Protein AF-A0A8T6L2H7-F1 (afdb_monomer_lite)

pLDDT: mean 92.36, std 10.6, range [47.56, 97.62]

Secondary structure (DSSP, 8-state):
-HHHHHHHHHHHH----HHHHHHHHHHHHHHH-TT--S------------

Foldseek 3Di:
DQLVVQLVVCVVPHPDDPQVSNLVSLVRCQVPPPVRHNDDDDDDDDPPDD

Radius of gyration: 1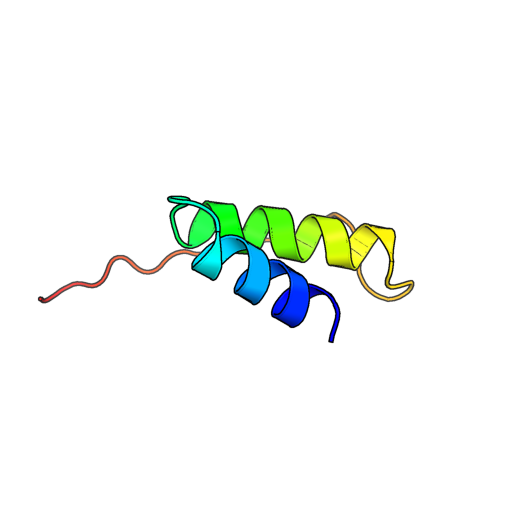1.97 Å; chains: 1; bounding box: 22×25×32 Å

Structure (mmCIF, N/CA/C/O backbone):
data_AF-A0A8T6L2H7-F1
#
_entry.id   AF-A0A8T6L2H7-F1
#
loop_
_atom_site.group_PDB
_atom_site.id
_atom_site.type_symbol
_atom_site.label_atom_id
_atom_site.label_alt_id
_atom_site.label_comp_id
_atom_site.label_asym_id
_atom_site.label_entity_id
_atom_site.label_seq_id
_atom_site.pdbx_PDB_ins_code
_atom_site.Cartn_x
_atom_site.Cartn_y
_atom_site.Cartn_z
_atom_site.occupancy
_atom_site.B_iso_or_equiv
_atom_site.auth_seq_id
_atom_site.auth_comp_id
_atom_site.auth_asym_id
_atom_site.auth_atom_id
_atom_site.pdbx_PDB_model_num
ATOM 1 N N . PRO A 1 1 ? 11.475 1.764 1.409 1.00 70.56 1 PRO A N 1
ATOM 2 C CA . PRO A 1 1 ? 11.203 3.155 1.852 1.00 70.56 1 PRO A CA 1
ATOM 3 C C . PRO A 1 1 ? 9.900 3.775 1.295 1.00 70.56 1 PRO A C 1
ATOM 5 O O . PRO A 1 1 ? 9.215 4.430 2.068 1.00 70.56 1 PRO A O 1
ATOM 8 N N . TYR A 1 2 ? 9.507 3.557 0.028 1.00 91.75 2 TYR A N 1
ATOM 9 C CA . TYR A 1 2 ? 8.301 4.192 -0.554 1.00 91.75 2 TYR A CA 1
ATOM 10 C C . TYR A 1 2 ? 6.969 3.683 0.021 1.00 91.75 2 TYR A C 1
ATOM 12 O O . TYR A 1 2 ? 6.184 4.477 0.528 1.00 91.75 2 TYR A O 1
ATOM 20 N N . ALA A 1 3 ? 6.745 2.361 0.017 1.00 93.88 3 ALA A N 1
ATOM 21 C CA . ALA A 1 3 ? 5.499 1.767 0.517 1.00 93.88 3 ALA A CA 1
ATOM 22 C C . ALA A 1 3 ? 5.250 2.101 1.996 1.00 93.88 3 ALA A C 1
ATOM 24 O O . ALA A 1 3 ? 4.159 2.500 2.371 1.00 93.88 3 ALA A O 1
ATOM 25 N N . GLN A 1 4 ? 6.277 2.003 2.841 1.00 96.00 4 GLN A N 1
ATOM 26 C CA . GLN A 1 4 ? 6.158 2.313 4.267 1.00 96.00 4 GLN A CA 1
ATOM 27 C C . GLN A 1 4 ? 5.844 3.795 4.520 1.00 96.00 4 GLN A C 1
ATOM 29 O O . GLN A 1 4 ? 5.014 4.102 5.370 1.00 96.00 4 GLN A O 1
ATOM 34 N N . ALA A 1 5 ? 6.488 4.712 3.789 1.00 97.19 5 ALA A N 1
ATOM 35 C CA . ALA A 1 5 ? 6.225 6.143 3.928 1.00 97.19 5 ALA A CA 1
ATOM 36 C C . ALA A 1 5 ? 4.795 6.494 3.488 1.00 97.19 5 ALA A C 1
ATOM 38 O O . ALA A 1 5 ? 4.093 7.196 4.212 1.00 97.19 5 ALA A O 1
ATOM 39 N N . ALA A 1 6 ? 4.347 5.949 2.352 1.00 96.81 6 ALA A N 1
ATOM 40 C CA . ALA A 1 6 ? 2.981 6.117 1.869 1.00 96.81 6 ALA A CA 1
ATOM 41 C C . ALA A 1 6 ? 1.950 5.522 2.842 1.00 96.81 6 ALA A C 1
ATOM 43 O O . ALA A 1 6 ? 0.974 6.186 3.177 1.00 96.81 6 ALA A O 1
ATOM 44 N N . ALA A 1 7 ? 2.192 4.310 3.349 1.00 97.19 7 ALA A N 1
ATOM 45 C CA . ALA A 1 7 ? 1.315 3.662 4.321 1.00 97.19 7 ALA A CA 1
ATOM 46 C C . ALA A 1 7 ? 1.196 4.476 5.613 1.00 97.19 7 ALA A C 1
ATOM 48 O O . ALA A 1 7 ? 0.093 4.644 6.120 1.00 97.19 7 ALA A O 1
ATOM 49 N N . ARG A 1 8 ? 2.310 5.021 6.120 1.00 97.06 8 ARG A N 1
ATOM 50 C CA . ARG A 1 8 ? 2.305 5.850 7.330 1.00 97.06 8 ARG A CA 1
ATOM 51 C C . ARG A 1 8 ? 1.503 7.137 7.126 1.00 97.06 8 ARG A C 1
ATOM 53 O O . ARG A 1 8 ? 0.625 7.427 7.925 1.00 97.06 8 ARG A O 1
ATOM 60 N N . ALA A 1 9 ? 1.726 7.837 6.014 1.00 97.44 9 ALA A N 1
ATOM 61 C CA . ALA A 1 9 ? 0.967 9.042 5.689 1.00 97.44 9 ALA A CA 1
ATOM 62 C C . ALA A 1 9 ? -0.541 8.766 5.557 1.00 97.44 9 ALA A C 1
ATOM 64 O O . ALA A 1 9 ? -1.350 9.539 6.063 1.00 97.44 9 ALA A O 1
ATOM 65 N N . LEU A 1 10 ? -0.925 7.659 4.914 1.00 96.69 10 LEU A N 1
ATOM 66 C CA . LEU A 1 10 ? -2.327 7.256 4.784 1.00 96.69 10 LEU A CA 1
ATOM 67 C C . LEU A 1 10 ? -2.942 6.893 6.140 1.00 96.69 10 LEU A C 1
ATOM 69 O O . LEU A 1 10 ? -4.052 7.327 6.426 1.00 96.69 10 LEU A O 1
ATOM 73 N N . LEU A 1 11 ? -2.216 6.161 6.986 1.00 96.94 11 LEU A N 1
ATOM 74 C CA . LEU A 1 11 ? -2.670 5.794 8.328 1.00 96.94 11 L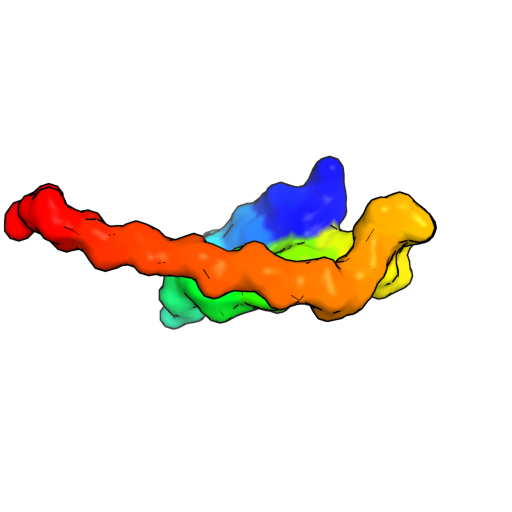EU A CA 1
ATOM 75 C C . LEU A 1 11 ? -2.918 7.021 9.219 1.00 96.94 11 LEU A C 1
ATOM 77 O O . LEU A 1 11 ? -3.853 7.025 10.006 1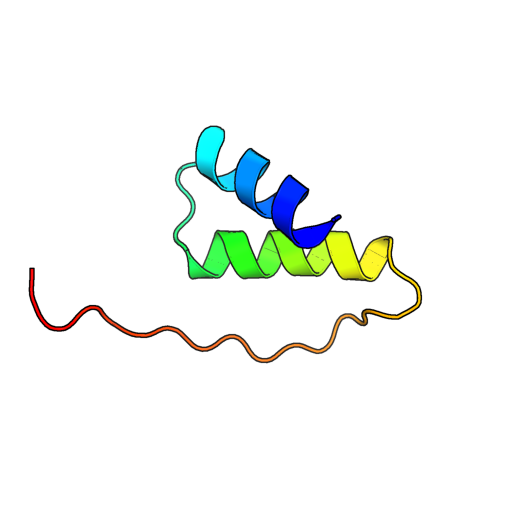.00 96.94 11 LEU A O 1
ATOM 81 N N . GLU A 1 12 ? -2.083 8.055 9.106 1.00 97.56 12 GLU A N 1
ATOM 82 C CA . GLU A 1 12 ? -2.177 9.254 9.949 1.00 97.56 12 GLU A CA 1
ATOM 83 C C . GLU A 1 12 ? -3.216 10.275 9.456 1.00 97.56 12 GLU A C 1
ATOM 85 O O . GLU A 1 12 ? -3.654 11.114 10.238 1.00 97.56 12 GLU A O 1
ATOM 90 N N . ASN A 1 13 ? -3.594 10.242 8.172 1.00 97.56 13 ASN A N 1
ATOM 91 C CA . ASN A 1 13 ? -4.395 11.304 7.545 1.00 97.56 13 ASN A CA 1
ATOM 92 C C . ASN A 1 13 ? -5.713 10.816 6.926 1.00 97.56 13 ASN A C 1
ATOM 94 O O . ASN A 1 13 ? -6.423 11.612 6.309 1.00 97.56 13 ASN A O 1
ATOM 98 N N . THR A 1 14 ? -6.036 9.525 7.025 1.00 96.81 14 THR A N 1
ATOM 99 C CA . THR A 1 14 ? -7.257 8.954 6.440 1.00 96.81 14 THR A CA 1
ATOM 100 C C . THR A 1 14 ? -7.858 7.880 7.342 1.00 96.81 14 THR A C 1
ATOM 102 O O . THR A 1 14 ? -7.130 7.182 8.036 1.00 96.81 14 THR A O 1
ATOM 105 N N . ASP A 1 15 ? -9.174 7.685 7.260 1.00 95.56 15 ASP A N 1
ATOM 106 C CA . ASP A 1 15 ? -9.905 6.616 7.964 1.00 95.56 15 ASP A CA 1
ATOM 107 C C . ASP A 1 15 ? -10.001 5.319 7.137 1.00 95.56 15 ASP A C 1
ATOM 109 O O . ASP A 1 15 ? -11.012 4.615 7.145 1.00 95.56 15 ASP A O 1
ATOM 113 N N . LEU A 1 16 ? -8.968 5.016 6.347 1.00 95.62 16 LEU A N 1
ATOM 114 C CA . LEU A 1 16 ? -8.931 3.796 5.544 1.00 95.62 16 LEU A CA 1
ATOM 115 C C . LEU A 1 16 ? -8.633 2.577 6.424 1.00 95.62 16 LEU A C 1
ATOM 117 O O . LEU A 1 16 ? -7.794 2.628 7.322 1.00 95.62 16 LEU A O 1
ATOM 121 N N . ASP A 1 17 ? -9.262 1.442 6.121 1.00 94.44 17 ASP A N 1
ATOM 122 C CA . ASP A 1 17 ? -8.887 0.175 6.743 1.00 94.44 17 ASP A CA 1
ATOM 123 C C . ASP A 1 17 ? -7.498 -0.300 6.279 1.00 94.44 17 ASP A C 1
ATOM 125 O O . ASP A 1 17 ? -6.953 0.132 5.255 1.00 94.44 17 ASP A O 1
ATOM 129 N N . ALA A 1 18 ? -6.929 -1.245 7.030 1.00 94.56 18 ALA A N 1
ATOM 130 C CA . ALA A 1 18 ? -5.582 -1.754 6.794 1.00 94.56 18 ALA A CA 1
ATOM 131 C C . ALA A 1 18 ? -5.370 -2.281 5.363 1.00 94.56 18 ALA A C 1
ATOM 133 O O . ALA A 1 18 ? -4.294 -2.081 4.793 1.00 94.56 18 ALA A O 1
ATOM 134 N N . ARG A 1 19 ? -6.382 -2.916 4.751 1.00 95.38 19 ARG A N 1
ATOM 135 C CA . ARG A 1 19 ? -6.271 -3.437 3.383 1.00 95.38 19 ARG A CA 1
ATOM 136 C C . ARG A 1 19 ? -6.157 -2.289 2.387 1.00 95.38 19 ARG A C 1
ATOM 138 O O . ARG A 1 19 ? -5.259 -2.309 1.545 1.00 95.38 19 ARG A O 1
ATOM 145 N N . ASN A 1 20 ? -7.022 -1.286 2.512 1.00 96.81 20 ASN A N 1
ATOM 146 C CA . ASN A 1 20 ? -7.018 -0.107 1.647 1.00 96.81 20 ASN A CA 1
ATOM 147 C C . ASN A 1 20 ? -5.722 0.712 1.772 1.00 96.81 20 ASN A C 1
ATOM 149 O O . ASN A 1 20 ? -5.181 1.173 0.762 1.00 96.81 20 ASN A O 1
ATOM 153 N N . ILE A 1 21 ? -5.181 0.858 2.987 1.00 97.12 21 ILE A N 1
ATOM 154 C CA . ILE A 1 21 ? -3.886 1.521 3.208 1.00 97.12 21 ILE A CA 1
ATOM 155 C C . ILE A 1 21 ? -2.773 0.773 2.468 1.00 97.12 21 ILE A C 1
ATOM 157 O O . ILE A 1 21 ? -2.011 1.388 1.717 1.00 97.12 21 ILE A O 1
ATOM 161 N N . VAL A 1 22 ? -2.685 -0.548 2.653 1.00 96.81 22 VAL A N 1
ATOM 162 C CA . VAL A 1 22 ? -1.651 -1.381 2.021 1.00 96.81 22 VAL A CA 1
ATOM 163 C C . VAL A 1 22 ? -1.768 -1.341 0.499 1.00 96.81 22 VAL A C 1
ATOM 165 O O . VAL A 1 22 ? -0.758 -1.158 -0.178 1.00 96.81 22 VAL A O 1
ATOM 168 N N . GLU A 1 23 ? -2.975 -1.441 -0.053 1.00 97.12 23 GLU A N 1
ATOM 169 C CA . GLU A 1 23 ? -3.205 -1.400 -1.501 1.00 97.12 23 GLU A CA 1
ATOM 170 C C . GLU A 1 23 ? -2.714 -0.088 -2.133 1.00 97.12 23 GLU A C 1
ATOM 172 O O . GLU A 1 23 ? -1.960 -0.100 -3.115 1.00 97.12 23 GLU A O 1
ATOM 177 N N . ARG A 1 24 ? -3.074 1.055 -1.540 1.00 97.00 24 ARG A N 1
ATOM 178 C CA . ARG A 1 24 ? -2.663 2.379 -2.034 1.00 97.00 24 ARG A CA 1
ATOM 179 C C . ARG A 1 24 ? -1.170 2.622 -1.853 1.00 97.00 24 ARG A C 1
ATOM 181 O O . ARG A 1 24 ? -0.505 3.106 -2.767 1.00 97.00 24 ARG A O 1
ATOM 188 N N . ALA A 1 25 ? -0.626 2.252 -0.697 1.00 97.62 25 ALA A N 1
ATOM 189 C CA . ALA A 1 25 ? 0.792 2.403 -0.402 1.00 97.62 25 ALA A CA 1
ATOM 190 C C . ALA A 1 25 ? 1.670 1.579 -1.346 1.00 97.62 25 ALA A C 1
ATOM 192 O O . ALA A 1 25 ? 2.701 2.048 -1.837 1.00 97.62 25 ALA A O 1
ATOM 193 N N . LEU 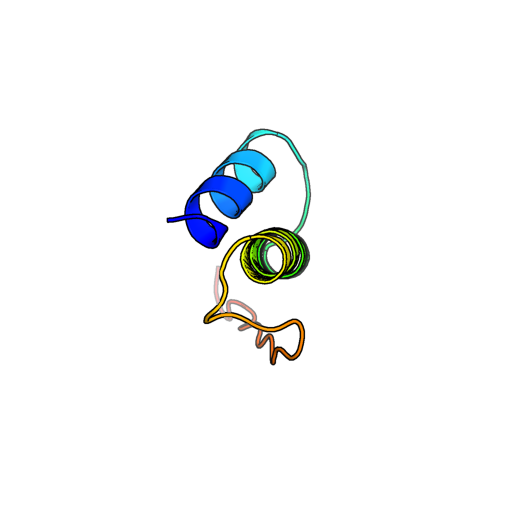A 1 26 ? 1.244 0.349 -1.625 1.00 97.00 26 LEU A N 1
ATOM 194 C CA . LEU A 1 26 ? 1.901 -0.503 -2.589 1.00 97.00 26 LEU A CA 1
ATOM 195 C C . LEU A 1 26 ? 1.772 0.094 -3.999 1.00 97.00 26 LEU A C 1
ATOM 197 O O . LEU A 1 26 ? 2.788 0.159 -4.692 1.00 97.00 26 LEU A O 1
ATOM 201 N N . THR A 1 27 ? 0.590 0.585 -4.403 1.00 97.06 27 THR A N 1
ATOM 202 C CA . THR A 1 27 ? 0.371 1.302 -5.684 1.00 97.06 27 THR A CA 1
ATOM 203 C C . THR A 1 27 ? 1.443 2.352 -5.931 1.00 97.06 27 THR A C 1
ATOM 205 O O . THR A 1 27 ? 2.243 2.181 -6.850 1.00 97.06 27 THR A O 1
ATOM 208 N N . ILE A 1 28 ? 1.580 3.291 -4.997 1.00 96.25 28 ILE A N 1
ATOM 209 C CA . ILE A 1 28 ? 2.594 4.352 -5.039 1.00 96.25 28 ILE A CA 1
ATOM 210 C C . ILE A 1 28 ? 4.014 3.777 -5.149 1.00 96.25 28 ILE A C 1
ATOM 212 O O . ILE A 1 28 ? 4.862 4.302 -5.867 1.00 96.25 28 ILE A O 1
ATOM 216 N N . ALA A 1 29 ? 4.303 2.678 -4.449 1.00 97.19 29 ALA A N 1
ATOM 217 C CA . ALA A 1 29 ? 5.617 2.054 -4.524 1.00 97.19 29 ALA A CA 1
ATOM 218 C C . ALA A 1 29 ? 5.917 1.422 -5.892 1.00 97.19 29 ALA A C 1
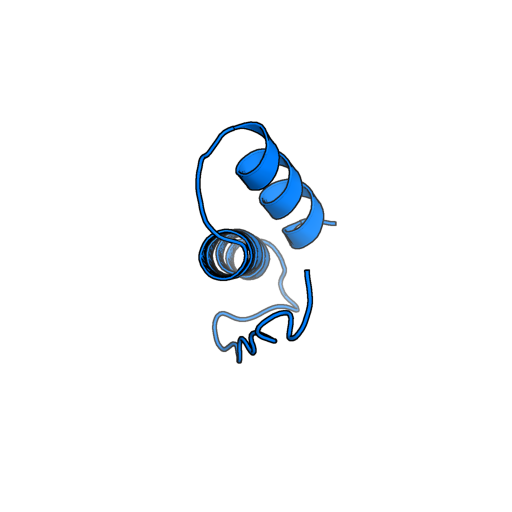ATOM 220 O O . ALA A 1 29 ? 7.086 1.395 -6.261 1.00 97.19 29 ALA A O 1
ATOM 221 N N . ALA A 1 30 ? 4.922 0.927 -6.634 1.00 96.81 30 ALA A N 1
ATOM 222 C CA . ALA A 1 30 ? 5.156 0.401 -7.985 1.00 96.81 30 ALA A CA 1
ATOM 223 C C . ALA A 1 30 ? 5.342 1.501 -9.028 1.00 96.81 30 AL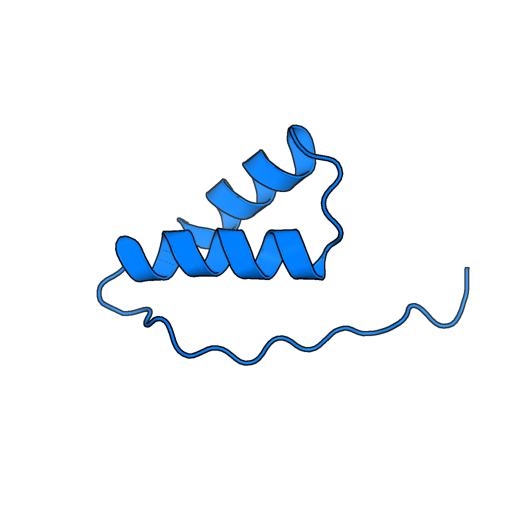A A C 1
ATOM 225 O O . ALA A 1 30 ? 6.118 1.317 -9.957 1.00 96.81 30 ALA A O 1
ATOM 226 N N . ASP A 1 31 ? 4.696 2.652 -8.838 1.00 96.81 31 ASP A N 1
ATOM 227 C CA . ASP A 1 31 ? 4.878 3.803 -9.727 1.00 96.81 31 ASP A CA 1
ATOM 228 C C . ASP A 1 31 ? 6.302 4.386 -9.645 1.00 96.81 31 ASP A C 1
ATOM 230 O O . ASP A 1 31 ? 6.785 5.004 -10.590 1.00 96.81 31 ASP A O 1
ATOM 234 N N . ILE A 1 32 ? 6.984 4.200 -8.507 1.00 96.50 32 ILE A N 1
ATOM 235 C CA . ILE A 1 32 ? 8.285 4.827 -8.220 1.00 96.50 32 ILE A CA 1
ATOM 236 C C . ILE A 1 32 ? 9.446 3.822 -8.279 1.00 96.50 32 ILE A C 1
ATOM 238 O O . ILE A 1 32 ? 10.551 4.163 -8.703 1.00 96.50 32 ILE A O 1
ATOM 242 N N . CYS A 1 33 ? 9.248 2.591 -7.804 1.00 95.69 33 CYS A N 1
ATOM 243 C CA . CYS A 1 33 ? 10.327 1.619 -7.643 1.00 95.69 33 CYS A CA 1
ATOM 244 C C . CYS A 1 33 ? 10.422 0.689 -8.853 1.00 95.69 33 CYS A C 1
ATOM 246 O O . CYS A 1 33 ? 9.572 -0.174 -9.036 1.00 95.69 33 CYS A O 1
ATOM 248 N N . VAL A 1 34 ? 11.532 0.765 -9.593 1.00 94.88 34 VAL A N 1
ATOM 249 C CA . VAL A 1 34 ? 11.807 -0.084 -10.772 1.00 94.88 34 VAL A CA 1
ATOM 250 C C . VAL A 1 34 ? 11.763 -1.596 -10.497 1.00 94.88 34 VAL A C 1
ATOM 252 O O . VAL A 1 34 ? 11.587 -2.382 -11.422 1.00 94.88 34 VAL A O 1
ATOM 255 N N . TYR A 1 35 ? 11.915 -2.013 -9.236 1.00 94.88 35 TYR A N 1
ATOM 256 C CA . TYR A 1 35 ? 11.876 -3.420 -8.814 1.00 94.88 35 TYR A CA 1
ATOM 257 C C . TYR A 1 35 ? 10.515 -3.872 -8.271 1.00 94.88 35 TYR A C 1
ATOM 259 O O . TYR A 1 35 ? 10.361 -5.033 -7.896 1.00 94.88 35 TYR A O 1
ATOM 267 N N . THR A 1 36 ? 9.530 -2.979 -8.214 1.00 94.06 36 THR A N 1
ATOM 268 C CA . THR A 1 36 ? 8.195 -3.274 -7.693 1.00 94.06 36 THR A CA 1
ATOM 269 C C . THR A 1 36 ? 7.178 -3.037 -8.796 1.00 94.06 36 THR A C 1
ATOM 271 O O . THR A 1 36 ? 7.118 -1.956 -9.360 1.00 94.06 36 THR A O 1
ATOM 274 N N . ASN A 1 37 ? 6.351 -4.033 -9.097 1.00 95.81 37 ASN A N 1
ATOM 275 C CA . ASN A 1 37 ? 5.324 -3.928 -10.134 1.00 95.81 37 ASN A CA 1
ATOM 276 C C . ASN A 1 37 ? 3.913 -3.769 -9.532 1.00 95.81 37 ASN A C 1
ATOM 278 O O . ASN A 1 37 ? 3.727 -3.770 -8.313 1.00 95.81 37 ASN A O 1
ATOM 282 N N . HIS A 1 38 ? 2.910 -3.629 -10.401 1.00 97.25 38 HIS A N 1
ATOM 283 C CA . HIS A 1 38 ? 1.509 -3.445 -10.008 1.00 97.25 38 HIS A CA 1
ATOM 284 C C . HIS A 1 38 ? 0.779 -4.735 -9.617 1.00 97.25 38 HIS A C 1
ATOM 286 O O . HIS A 1 38 ? -0.342 -4.658 -9.120 1.00 97.25 38 HIS A O 1
ATOM 292 N N . ASN A 1 39 ? 1.375 -5.907 -9.833 1.00 96.69 39 ASN A N 1
ATOM 293 C CA . ASN A 1 39 ? 0.732 -7.183 -9.555 1.00 96.69 39 ASN A CA 1
ATOM 294 C C . ASN A 1 39 ? 1.000 -7.610 -8.108 1.00 96.69 39 ASN A C 1
ATOM 296 O O . ASN A 1 39 ? 2.149 -7.820 -7.719 1.00 96.69 39 ASN A O 1
ATOM 300 N N . ARG A 1 40 ? -0.055 -7.725 -7.296 1.00 92.25 40 ARG A N 1
ATOM 301 C CA . ARG A 1 40 ? 0.076 -7.941 -5.848 1.00 92.25 40 ARG A CA 1
ATOM 302 C C . ARG A 1 40 ? -1.000 -8.866 -5.322 1.00 92.25 40 ARG A C 1
ATOM 304 O O . ARG A 1 40 ? -2.155 -8.770 -5.725 1.00 92.25 40 ARG A O 1
ATOM 311 N N . SER A 1 41 ? -0.619 -9.661 -4.335 1.00 95.31 41 SER A N 1
ATOM 312 C CA . SER A 1 41 ? -1.538 -10.443 -3.516 1.00 95.31 41 SER A CA 1
ATOM 313 C C . SER A 1 41 ? -1.613 -9.807 -2.133 1.00 95.31 41 SER A C 1
ATOM 315 O O . SER A 1 41 ? -0.581 -9.586 -1.503 1.00 95.31 41 SER A O 1
ATOM 317 N N . ILE A 1 42 ? -2.824 -9.470 -1.685 1.00 95.06 42 ILE A N 1
ATOM 318 C CA . ILE A 1 42 ? -3.067 -8.856 -0.374 1.00 95.06 42 ILE A CA 1
ATOM 319 C C . ILE A 1 42 ? -3.956 -9.790 0.437 1.00 95.06 42 ILE A C 1
ATOM 321 O O . ILE A 1 42 ? -5.136 -9.976 0.119 1.00 95.06 42 ILE A O 1
ATOM 325 N N . GLU A 1 43 ? -3.385 -10.336 1.502 1.00 95.00 43 GLU A N 1
ATOM 326 C CA . GLU A 1 43 ? -4.046 -11.218 2.458 1.00 95.00 43 GLU A CA 1
ATOM 327 C C . GLU A 1 43 ? -4.332 -10.449 3.750 1.00 95.00 43 GLU A C 1
ATOM 329 O O . GLU A 1 43 ? -3.544 -9.602 4.173 1.00 95.00 43 GLU A O 1
ATOM 334 N N . VAL A 1 44 ? -5.486 -10.715 4.361 1.00 92.94 44 VAL A N 1
ATOM 335 C CA . VAL A 1 44 ? -5.928 -10.044 5.587 1.00 92.94 44 VAL A CA 1
ATOM 336 C C . VAL A 1 44 ? -6.263 -11.115 6.606 1.00 92.94 44 VAL A C 1
ATOM 338 O O . VAL A 1 44 ? -7.065 -12.007 6.332 1.00 92.94 44 VAL A O 1
ATOM 341 N N . LEU A 1 45 ? -5.663 -11.012 7.786 1.00 92.00 45 LEU A N 1
ATOM 342 C CA . LEU A 1 45 ? -6.043 -11.829 8.925 1.00 92.00 45 LEU A CA 1
ATOM 343 C C . LEU A 1 45 ? -7.123 -11.078 9.697 1.00 92.00 45 LEU A C 1
ATOM 345 O O . LEU A 1 45 ? -6.894 -9.961 10.159 1.00 92.00 45 LEU A O 1
ATOM 349 N N . ALA A 1 46 ? -8.301 -11.683 9.834 1.00 83.44 46 ALA A N 1
ATOM 350 C CA . ALA A 1 46 ? -9.248 -11.226 10.836 1.00 83.44 46 ALA A CA 1
ATOM 351 C C . ALA A 1 46 ? -8.633 -11.521 12.208 1.00 83.44 46 ALA A C 1
ATOM 353 O O . ALA A 1 46 ? -8.254 -12.661 12.487 1.00 83.44 46 ALA A O 1
ATOM 354 N N . SER A 1 47 ? -8.502 -10.504 13.055 1.00 76.62 47 SER A N 1
ATOM 355 C CA . SER A 1 47 ? -8.110 -10.701 14.445 1.00 76.62 47 SER A CA 1
ATOM 356 C C . SER A 1 47 ? -9.208 -11.502 15.149 1.00 76.62 47 SER A C 1
ATOM 358 O O . SER A 1 47 ? -10.238 -10.957 15.543 1.00 76.62 47 SER A O 1
ATOM 360 N N . VAL A 1 48 ? -9.013 -12.814 15.276 1.00 59.06 48 VAL A N 1
ATOM 361 C CA . VAL A 1 48 ? -9.826 -13.649 16.160 1.00 59.06 48 VAL A CA 1
ATOM 362 C C . VAL A 1 48 ? -9.368 -13.345 17.584 1.00 59.06 48 VAL A C 1
ATOM 364 O O . VAL A 1 48 ? -8.329 -13.834 18.017 1.00 59.06 48 VAL A O 1
ATOM 367 N N . GLY A 1 49 ? -10.135 -12.509 18.283 1.00 60.16 49 GLY A N 1
ATOM 368 C CA . GLY A 1 49 ? -9.929 -12.189 19.694 1.00 60.16 49 GLY A CA 1
ATOM 369 C C . GLY A 1 49 ? -9.423 -10.771 19.935 1.00 60.16 49 GLY A C 1
ATOM 370 O O . GLY A 1 49 ? -8.219 -10.534 20.005 1.00 60.16 49 GLY A O 1
ATOM 371 N N . GLN A 1 50 ? -10.370 -9.860 20.135 1.00 47.56 50 GLN A N 1
ATOM 372 C CA . GLN A 1 50 ? -10.229 -8.775 21.097 1.00 47.56 50 GLN A CA 1
ATOM 373 C C . GLN A 1 50 ? -11.406 -8.872 22.067 1.00 47.56 50 GLN A C 1
ATOM 375 O O . GLN A 1 50 ? -12.511 -9.221 21.588 1.00 47.56 50 GLN A O 1
#

Sequence (50 aa):
PYAQAAARALLENTDLDARNIVERALTIAADICVYTNHNRSIEVLASVGQ